Protein AF-M9ME91-F1 (afdb_monomer_lite)

pLDDT: mean 75.31, std 13.64, range [37.22, 89.19]

Structure (mmCIF, N/CA/C/O backbone):
data_AF-M9ME91-F1
#
_entry.id   AF-M9ME91-F1
#
loop_
_atom_site.group_PDB
_atom_site.id
_atom_site.type_symbol
_atom_site.label_atom_id
_atom_site.label_alt_id
_atom_site.label_comp_id
_atom_site.label_asym_id
_atom_site.label_entity_id
_atom_site.label_seq_id
_atom_site.pdbx_PDB_ins_code
_atom_site.Cartn_x
_atom_site.Cartn_y
_atom_site.Cartn_z
_atom_site.occupancy
_atom_site.B_iso_or_equiv
_atom_site.auth_seq_id
_atom_site.auth_comp_id
_atom_site.auth_asym_id
_atom_site.auth_atom_id
_atom_site.pdbx_PDB_model_num
ATOM 1 N N . MET A 1 1 ? 24.182 1.727 -9.876 1.00 37.22 1 MET A N 1
ATOM 2 C CA . MET A 1 1 ? 22.936 2.320 -9.350 1.00 37.22 1 MET A CA 1
ATOM 3 C C . MET A 1 1 ? 22.745 3.651 -10.054 1.00 37.22 1 MET A C 1
ATOM 5 O O . MET A 1 1 ? 23.581 4.526 -9.880 1.00 37.22 1 MET A O 1
ATOM 9 N N . GLY A 1 2 ? 21.772 3.742 -10.964 1.00 41.25 2 GLY A N 1
ATOM 10 C CA . GLY A 1 2 ? 21.484 4.981 -11.696 1.00 41.25 2 GLY A CA 1
ATOM 11 C C . GLY A 1 2 ? 20.834 6.006 -10.770 1.00 41.25 2 GLY A C 1
ATOM 12 O O . GLY A 1 2 ? 20.071 5.620 -9.888 1.00 41.25 2 GLY A O 1
ATOM 13 N N . ALA A 1 3 ? 21.177 7.282 -10.943 1.00 42.38 3 ALA A N 1
ATOM 14 C CA . ALA A 1 3 ? 20.602 8.375 -10.172 1.00 42.38 3 ALA A CA 1
ATOM 15 C C . ALA A 1 3 ? 19.075 8.374 -10.322 1.00 42.38 3 ALA A C 1
ATOM 17 O O . ALA A 1 3 ? 18.547 8.362 -11.435 1.00 42.38 3 ALA A O 1
ATOM 18 N N . VAL A 1 4 ? 18.385 8.349 -9.189 1.00 50.78 4 VAL A N 1
ATOM 19 C CA . VAL A 1 4 ? 16.936 8.512 -9.119 1.00 50.78 4 VAL A CA 1
ATOM 20 C C . VAL A 1 4 ? 16.654 9.969 -9.502 1.00 50.78 4 VAL A C 1
ATOM 22 O O . VAL A 1 4 ? 17.312 10.849 -8.944 1.00 50.78 4 VAL A O 1
ATOM 25 N N . PRO A 1 5 ? 15.780 10.251 -10.486 1.00 50.06 5 PRO A N 1
ATOM 26 C CA . PRO A 1 5 ? 15.467 11.624 -10.869 1.00 50.06 5 PRO A CA 1
ATOM 27 C C . PRO A 1 5 ? 14.999 12.423 -9.649 1.00 50.06 5 PRO A C 1
ATOM 29 O O . PRO A 1 5 ? 14.254 11.887 -8.825 1.00 50.06 5 PRO A O 1
ATOM 32 N N . ASP A 1 6 ? 15.423 13.684 -9.537 1.00 43.84 6 ASP A N 1
ATOM 33 C CA . ASP A 1 6 ? 15.015 14.568 -8.439 1.00 43.84 6 ASP A CA 1
ATOM 34 C C . ASP A 1 6 ? 13.486 14.529 -8.262 1.00 43.84 6 ASP A C 1
ATOM 36 O O . ASP A 1 6 ? 12.729 14.776 -9.203 1.00 43.84 6 ASP A O 1
ATOM 40 N N . GLY A 1 7 ? 13.042 14.169 -7.055 1.00 52.22 7 GLY A N 1
ATOM 41 C CA . GLY A 1 7 ? 11.626 14.061 -6.683 1.00 52.22 7 GLY A CA 1
ATOM 42 C C . GLY A 1 7 ? 11.024 12.652 -6.722 1.00 52.22 7 GLY A C 1
ATOM 43 O O . GLY A 1 7 ? 9.899 12.476 -6.259 1.00 52.22 7 GLY A O 1
ATOM 44 N N . TRP A 1 8 ? 11.743 11.643 -7.216 1.00 55.84 8 TRP A N 1
ATOM 45 C CA . TRP A 1 8 ? 11.262 10.261 -7.211 1.00 55.84 8 TRP A CA 1
ATOM 46 C C . TRP A 1 8 ? 11.737 9.547 -5.946 1.00 55.84 8 TRP A C 1
ATOM 48 O O . TRP A 1 8 ? 12.910 9.611 -5.581 1.00 55.84 8 TRP A O 1
ATOM 58 N N . SER A 1 9 ? 10.820 8.869 -5.260 1.00 67.38 9 SER A N 1
ATOM 59 C CA . SER A 1 9 ? 11.178 8.076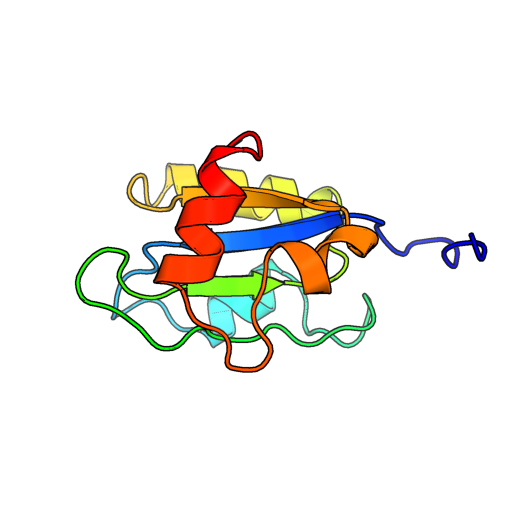 -4.089 1.00 67.38 9 SER A CA 1
ATOM 60 C C . SER A 1 9 ? 11.851 6.771 -4.495 1.00 67.38 9 SER A C 1
ATOM 62 O O . SER A 1 9 ? 11.537 6.189 -5.535 1.00 67.38 9 SER A O 1
ATOM 64 N N . THR A 1 10 ? 12.775 6.311 -3.656 1.00 77.25 10 THR A N 1
ATOM 65 C CA . THR A 1 10 ? 13.373 4.974 -3.745 1.00 77.25 10 THR A CA 1
ATOM 66 C C . THR A 1 10 ? 12.551 3.916 -3.035 1.00 77.25 10 THR A C 1
ATOM 68 O O . THR A 1 10 ? 13.008 2.779 -2.963 1.00 77.25 10 THR A O 1
ATOM 71 N N . ASP A 1 11 ? 11.408 4.294 -2.471 1.00 82.19 11 ASP A N 1
ATOM 72 C CA . ASP A 1 11 ? 10.560 3.423 -1.680 1.00 82.19 11 ASP A CA 1
ATOM 73 C C . ASP A 1 11 ? 9.207 3.211 -2.358 1.00 82.19 11 ASP A C 1
ATOM 75 O O . ASP A 1 11 ? 8.595 4.148 -2.872 1.00 82.19 11 ASP A O 1
ATOM 79 N N . ASP A 1 12 ? 8.712 1.985 -2.279 1.00 86.00 12 ASP A N 1
ATOM 80 C CA . ASP A 1 12 ? 7.358 1.594 -2.637 1.00 86.00 12 ASP A CA 1
ATOM 81 C C . ASP A 1 12 ? 6.552 1.293 -1.369 1.00 86.00 12 ASP A C 1
ATOM 83 O O . ASP A 1 12 ? 7.107 0.959 -0.314 1.00 86.00 12 ASP A O 1
ATOM 87 N N . LEU A 1 13 ? 5.229 1.378 -1.483 1.00 86.56 13 LEU A N 1
ATOM 88 C CA . LEU A 1 13 ? 4.288 1.074 -0.412 1.00 86.56 13 LEU A CA 1
ATOM 89 C C . LEU A 1 13 ? 3.365 -0.065 -0.825 1.00 86.56 13 LEU A C 1
ATOM 91 O O . LEU A 1 13 ? 2.821 -0.077 -1.926 1.00 86.56 13 LEU A O 1
ATOM 95 N N . ILE A 1 14 ? 3.130 -0.989 0.096 1.00 88.62 14 ILE A N 1
ATOM 96 C CA . ILE A 1 14 ? 2.124 -2.036 -0.041 1.00 88.62 14 ILE A CA 1
ATOM 97 C C . ILE A 1 14 ? 1.118 -1.859 1.093 1.00 88.62 14 ILE A C 1
ATOM 99 O O . ILE A 1 14 ? 1.483 -1.863 2.268 1.00 88.62 14 ILE A O 1
ATOM 103 N N . VAL A 1 15 ? -0.149 -1.683 0.724 1.00 88.50 15 VAL A N 1
ATOM 104 C CA . VAL A 1 15 ? -1.283 -1.546 1.646 1.00 88.50 15 VAL A CA 1
ATOM 105 C C . VAL A 1 15 ? -2.098 -2.829 1.586 1.00 88.50 15 VAL A C 1
ATO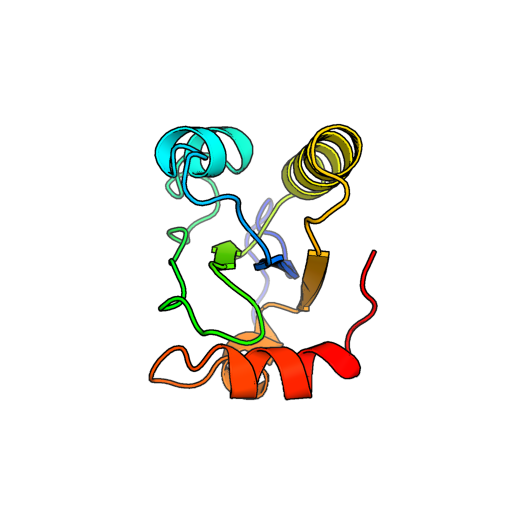M 107 O O . VAL A 1 15 ? -2.533 -3.220 0.506 1.00 88.50 15 VAL A O 1
ATOM 110 N N . VAL A 1 16 ? -2.309 -3.486 2.724 1.00 89.19 16 VAL A N 1
ATOM 111 C CA . VAL A 1 16 ? -2.942 -4.814 2.820 1.00 89.19 16 VAL A CA 1
ATOM 112 C C . VAL A 1 16 ? -4.123 -4.770 3.782 1.00 89.19 16 VAL A C 1
ATOM 114 O O . VAL A 1 16 ? -4.110 -4.008 4.748 1.00 89.19 16 VAL A O 1
ATOM 117 N N . GLY A 1 17 ? -5.137 -5.600 3.533 1.00 87.12 17 GLY A N 1
ATOM 118 C CA . GLY A 1 17 ? -6.353 -5.654 4.346 1.00 87.12 17 GLY A CA 1
ATOM 119 C C . GLY A 1 17 ? -7.353 -4.556 3.984 1.00 87.12 17 GLY A C 1
ATOM 120 O O . GLY A 1 17 ? -8.096 -4.090 4.848 1.00 87.12 17 GLY A O 1
ATOM 121 N N . ILE A 1 18 ? -7.349 -4.114 2.721 1.00 84.38 18 ILE A N 1
ATOM 122 C CA . ILE A 1 18 ? -8.244 -3.065 2.223 1.00 84.38 18 ILE A CA 1
ATOM 123 C C . ILE A 1 18 ? -9.699 -3.558 2.337 1.00 84.38 18 ILE A C 1
ATOM 125 O O . ILE A 1 18 ? -10.006 -4.621 1.790 1.00 84.38 18 ILE A O 1
ATOM 129 N N . PRO A 1 19 ? -10.599 -2.820 3.020 1.00 77.31 19 PRO A N 1
ATOM 130 C CA . PRO A 1 19 ? -12.001 -3.214 3.145 1.00 77.31 19 PRO A CA 1
ATOM 131 C C . PRO A 1 19 ? -12.690 -3.327 1.779 1.00 77.31 19 PRO A C 1
ATOM 133 O O . PRO A 1 19 ? -12.493 -2.470 0.921 1.00 77.31 19 PRO A O 1
ATOM 136 N N . ASP A 1 20 ? -13.568 -4.317 1.596 1.00 70.75 20 ASP A N 1
ATOM 137 C CA . ASP A 1 20 ? -14.241 -4.587 0.307 1.00 70.75 20 ASP A CA 1
ATOM 138 C C . ASP A 1 20 ? -15.068 -3.409 -0.242 1.00 70.75 20 ASP A C 1
ATOM 140 O O . ASP A 1 20 ? -15.338 -3.325 -1.437 1.00 70.75 20 ASP A O 1
ATOM 144 N N . HIS A 1 21 ? -15.491 -2.494 0.630 1.00 68.62 21 HIS A N 1
ATOM 145 C CA . HIS A 1 21 ? -16.262 -1.301 0.275 1.00 68.62 21 HIS A CA 1
ATOM 146 C C . HIS A 1 21 ? -15.391 -0.058 0.063 1.00 68.62 21 HIS A C 1
ATOM 148 O O . HIS A 1 21 ? -15.928 1.015 -0.209 1.00 68.62 21 HIS A O 1
ATOM 154 N N . PHE A 1 22 ? -14.069 -0.169 0.204 1.00 69.69 22 PHE A N 1
ATOM 155 C CA . PHE A 1 22 ? -13.172 0.961 0.028 1.00 69.69 22 PHE A CA 1
ATOM 156 C C . PHE A 1 22 ? -13.012 1.270 -1.469 1.00 69.69 22 PHE A C 1
ATOM 158 O O . PHE A 1 22 ? -12.513 0.424 -2.219 1.00 69.69 22 PHE A O 1
ATOM 165 N N . PRO A 1 23 ? -13.404 2.464 -1.948 1.00 67.88 23 PRO A N 1
ATOM 166 C CA . PRO A 1 23 ? -13.280 2.790 -3.359 1.00 67.88 23 PRO A CA 1
ATOM 167 C C . PRO A 1 23 ? -11.801 2.862 -3.749 1.00 67.88 23 PRO A C 1
ATOM 169 O O . PRO A 1 23 ? -11.051 3.709 -3.271 1.00 67.88 23 PRO A O 1
ATOM 172 N N . ILE A 1 24 ? -11.373 1.991 -4.665 1.00 65.06 24 ILE A N 1
ATOM 173 C CA . ILE A 1 24 ? -9.990 1.964 -5.176 1.00 65.06 24 ILE A CA 1
ATOM 174 C C . ILE A 1 24 ? -9.561 3.336 -5.734 1.00 65.06 24 ILE A C 1
ATOM 176 O O . ILE A 1 24 ? -8.399 3.716 -5.614 1.00 65.06 24 ILE A O 1
ATOM 180 N N . GLY A 1 25 ? -10.502 4.103 -6.297 1.00 62.53 25 GLY A N 1
ATOM 181 C CA . GLY A 1 25 ? -10.259 5.467 -6.776 1.00 62.53 25 GLY A CA 1
ATOM 182 C C . GLY A 1 25 ? -9.870 6.455 -5.670 1.00 62.53 25 GLY A C 1
ATOM 183 O O . GLY A 1 25 ? -9.041 7.327 -5.916 1.00 62.53 25 GLY A O 1
ATOM 184 N N . ASP A 1 26 ? -10.389 6.280 -4.453 1.00 69.88 26 ASP A N 1
ATOM 185 C CA . ASP A 1 26 ? -10.049 7.129 -3.306 1.00 69.88 26 ASP A CA 1
ATOM 186 C C . ASP A 1 26 ? -8.654 6.789 -2.770 1.00 69.88 26 ASP A C 1
ATOM 188 O O . ASP A 1 26 ? -7.890 7.690 -2.432 1.00 69.88 26 ASP A O 1
ATOM 192 N N . LEU A 1 27 ? -8.279 5.501 -2.784 1.00 70.00 27 LEU A N 1
ATOM 193 C CA . LEU A 1 27 ? -6.901 5.055 -2.544 1.00 70.00 27 LEU A CA 1
ATOM 194 C C . LEU A 1 27 ? -5.966 5.698 -3.576 1.00 70.00 27 LEU A C 1
ATOM 196 O O . LEU A 1 27 ? -5.038 6.409 -3.209 1.00 70.00 27 LEU A O 1
ATOM 200 N N . ALA A 1 28 ? -6.245 5.540 -4.869 1.00 65.56 28 ALA A N 1
ATOM 201 C CA . ALA A 1 28 ? -5.429 6.143 -5.921 1.00 65.56 28 ALA A CA 1
ATOM 202 C C . ALA A 1 28 ? -5.320 7.677 -5.787 1.00 65.56 28 ALA A C 1
ATOM 204 O O . ALA A 1 28 ? -4.248 8.231 -6.005 1.00 65.56 28 ALA A O 1
ATOM 205 N N . GLY A 1 29 ? -6.387 8.369 -5.373 1.00 66.75 29 GLY A N 1
ATOM 206 C CA . GLY A 1 29 ? -6.354 9.805 -5.082 1.00 66.75 29 GLY A CA 1
ATOM 207 C C . GLY A 1 29 ? -5.466 10.166 -3.885 1.00 66.75 29 GLY A C 1
ATOM 208 O O . GLY A 1 29 ? -4.715 11.138 -3.946 1.00 66.75 29 GLY A O 1
ATOM 209 N N . LEU A 1 30 ? -5.495 9.358 -2.823 1.00 68.75 30 LEU A N 1
ATOM 210 C CA . LEU A 1 30 ? -4.685 9.529 -1.610 1.00 68.75 30 LEU A CA 1
ATOM 211 C C . LEU A 1 30 ? -3.177 9.363 -1.871 1.00 68.75 30 LEU A C 1
ATOM 213 O O . LEU A 1 30 ? -2.337 9.990 -1.212 1.00 68.75 30 LEU A O 1
ATOM 217 N N . PHE A 1 31 ? -2.847 8.521 -2.851 1.00 68.19 31 PHE A N 1
ATOM 218 C CA . PHE A 1 31 ? -1.484 8.198 -3.263 1.00 68.19 31 PHE A CA 1
ATOM 219 C C . PHE A 1 31 ? -1.004 8.997 -4.488 1.00 68.19 31 PHE A C 1
ATOM 221 O O . PHE A 1 31 ? 0.162 8.904 -4.865 1.00 68.19 31 PHE A O 1
ATOM 228 N N . GLY A 1 32 ? -1.863 9.870 -5.025 1.00 59.62 32 GLY A N 1
ATOM 229 C CA . GLY A 1 32 ? -1.641 10.601 -6.267 1.00 59.62 32 GLY A CA 1
ATOM 230 C C . GLY A 1 32 ? -1.986 9.735 -7.479 1.00 59.62 32 GLY A C 1
ATOM 231 O O . GLY A 1 32 ? -1.626 8.559 -7.551 1.00 59.62 32 GLY A O 1
ATOM 232 N N . SER A 1 33 ? -2.675 10.311 -8.471 1.00 50.28 33 SER A N 1
ATOM 233 C CA . SER A 1 33 ? -2.782 9.666 -9.781 1.00 50.28 33 SER A CA 1
ATOM 234 C C . SER A 1 33 ? -1.357 9.397 -10.258 1.00 50.28 33 SER A C 1
ATOM 236 O O . SER A 1 33 ? -0.578 10.345 -10.331 1.00 50.28 33 SER A O 1
ATOM 238 N N . GLY A 1 34 ? -1.007 8.140 -10.547 1.00 47.50 34 GLY A N 1
ATOM 239 C CA . GLY A 1 34 ? 0.354 7.652 -10.842 1.00 47.50 34 GLY A CA 1
ATOM 240 C C . GLY A 1 34 ? 1.128 8.331 -11.991 1.00 47.50 34 GLY A C 1
ATOM 241 O O . GLY A 1 34 ? 2.126 7.797 -12.465 1.00 47.50 34 GLY A O 1
ATOM 242 N N . SER A 1 35 ? 0.687 9.498 -12.459 1.00 41.59 35 SER A N 1
ATOM 243 C CA . SER A 1 35 ? 1.314 10.361 -13.449 1.00 41.59 35 SER A CA 1
ATOM 244 C C . SER A 1 35 ? 2.474 11.210 -12.919 1.00 41.59 35 SER A C 1
ATOM 246 O O . SER A 1 35 ? 3.375 11.490 -13.701 1.00 41.59 35 SER A O 1
ATOM 248 N N . GLU A 1 36 ? 2.498 11.616 -11.642 1.00 46.56 36 GLU A N 1
ATOM 249 C CA . GLU A 1 36 ? 3.572 12.502 -11.134 1.00 46.56 36 GLU A CA 1
ATOM 250 C C . GLU A 1 36 ? 4.758 11.742 -10.505 1.00 46.56 36 GLU A C 1
ATOM 252 O O . GLU A 1 36 ? 5.885 12.228 -10.553 1.00 46.56 36 GLU A O 1
ATOM 257 N N . SER A 1 37 ? 4.545 10.515 -10.009 1.00 46.91 37 SER A N 1
ATOM 258 C CA . SER A 1 37 ? 5.592 9.669 -9.389 1.00 46.91 37 SER A CA 1
ATOM 259 C C . SER A 1 37 ? 6.042 8.487 -10.264 1.00 46.91 37 SER A C 1
ATOM 261 O O . SER A 1 37 ? 6.888 7.687 -9.865 1.00 46.91 37 SER A O 1
ATOM 263 N N . GLY A 1 38 ? 5.507 8.392 -11.488 1.00 48.28 38 GLY A N 1
ATOM 264 C CA . GLY A 1 38 ? 6.023 7.523 -12.546 1.00 48.28 38 GLY A CA 1
ATOM 265 C C . GLY A 1 38 ? 5.751 6.026 -12.410 1.00 48.28 38 GLY A C 1
ATOM 266 O O . GLY A 1 38 ? 6.410 5.227 -13.077 1.00 48.28 38 GLY A O 1
ATOM 267 N N . GLY A 1 39 ? 4.766 5.635 -11.605 1.00 57.69 39 GLY A N 1
ATOM 268 C CA . GLY A 1 39 ? 4.258 4.272 -11.592 1.00 57.69 39 GLY A CA 1
ATOM 269 C C . GLY A 1 39 ? 2.778 4.231 -11.224 1.00 57.69 39 GLY A C 1
ATOM 270 O O . GLY A 1 39 ? 2.276 5.069 -10.479 1.00 57.69 39 GLY A O 1
ATOM 271 N N . TRP A 1 40 ? 2.065 3.272 -11.809 1.00 67.25 40 TRP A N 1
ATOM 272 C CA . TRP A 1 40 ? 0.635 3.087 -11.585 1.00 67.25 40 TRP A CA 1
ATOM 273 C C . TRP A 1 40 ? 0.434 2.193 -10.364 1.00 67.25 40 TRP A C 1
ATOM 275 O O . TRP A 1 40 ? 1.148 1.205 -10.204 1.00 67.25 40 TRP A O 1
ATOM 285 N N . ALA A 1 41 ? -0.538 2.532 -9.515 1.00 77.25 41 ALA A N 1
ATOM 286 C CA . ALA A 1 41 ? -0.939 1.652 -8.428 1.00 77.25 41 ALA A CA 1
ATOM 287 C C . ALA A 1 41 ? -1.490 0.337 -8.999 1.00 77.25 41 ALA A C 1
ATOM 289 O O . ALA A 1 41 ? -2.286 0.357 -9.945 1.00 77.25 41 ALA A O 1
ATOM 290 N N . TRP A 1 42 ? -1.090 -0.794 -8.422 1.00 80.88 42 TRP A N 1
ATOM 291 C CA . TRP A 1 42 ? -1.496 -2.116 -8.892 1.00 80.88 42 TRP A CA 1
ATOM 292 C C . TRP A 1 42 ? -2.218 -2.896 -7.795 1.00 80.88 42 TRP A C 1
ATOM 294 O O . TRP A 1 42 ? -1.682 -3.038 -6.694 1.00 80.88 42 TRP A O 1
ATOM 304 N N . PRO A 1 43 ? -3.439 -3.396 -8.057 1.00 83.69 43 PRO A N 1
ATOM 305 C CA . PRO A 1 43 ? -4.132 -4.247 -7.105 1.00 83.69 43 PRO A CA 1
ATOM 306 C C . PRO A 1 43 ? -3.506 -5.645 -7.091 1.00 83.69 43 PRO A C 1
ATOM 308 O O . PRO A 1 43 ? -3.226 -6.219 -8.145 1.00 83.69 43 PRO A O 1
ATOM 311 N N . PHE A 1 44 ? -3.364 -6.221 -5.901 1.00 84.62 44 PHE A N 1
ATOM 312 C CA . PHE A 1 44 ? -3.139 -7.655 -5.763 1.00 84.62 44 PHE A CA 1
ATOM 313 C C . PHE A 1 44 ? -4.480 -8.390 -5.862 1.00 84.62 44 PHE A C 1
ATOM 315 O O . PHE A 1 44 ? -5.481 -7.901 -5.324 1.00 84.62 44 PHE A O 1
ATOM 322 N N . PRO A 1 45 ? -4.527 -9.577 -6.491 1.00 81.62 45 PRO A N 1
ATOM 323 C CA . PRO A 1 45 ? -5.674 -10.462 -6.366 1.00 81.62 45 PRO A CA 1
ATOM 324 C C . PRO A 1 45 ? -5.960 -10.745 -4.881 1.00 81.62 45 PRO A C 1
ATOM 326 O O . PRO A 1 45 ? -5.028 -11.077 -4.140 1.00 81.62 45 PRO A O 1
ATOM 329 N N . PRO A 1 46 ? -7.217 -10.622 -4.425 1.00 79.00 46 PRO A N 1
ATOM 330 C CA . PRO A 1 46 ? -7.547 -10.877 -3.034 1.00 79.00 46 PRO A CA 1
ATOM 331 C C . PRO A 1 46 ? -7.344 -12.354 -2.690 1.00 79.00 46 PRO A C 1
ATOM 333 O O . PRO A 1 46 ? -7.624 -13.236 -3.506 1.00 79.00 46 PRO A O 1
ATOM 336 N N . ASN A 1 47 ? -6.909 -12.636 -1.463 1.00 82.88 47 ASN A N 1
ATOM 337 C CA . ASN A 1 47 ? -6.851 -14.000 -0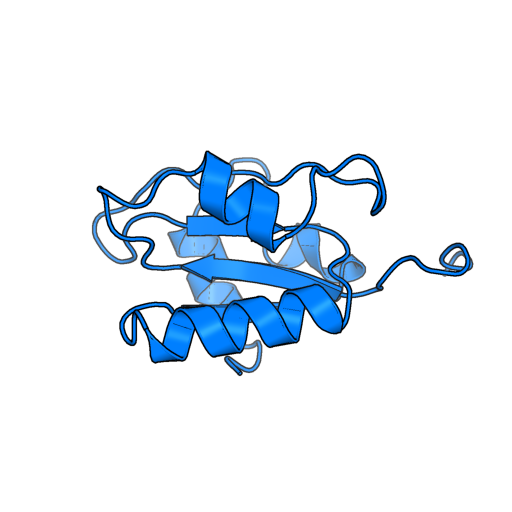.941 1.00 82.88 47 ASN A CA 1
ATOM 338 C C . ASN A 1 47 ? -7.496 -14.110 0.448 1.00 82.88 47 ASN A C 1
ATOM 340 O O . ASN A 1 47 ? -7.701 -13.116 1.140 1.00 82.88 47 ASN A O 1
ATOM 344 N N . ALA A 1 48 ? -7.843 -15.336 0.848 1.00 80.69 48 ALA A N 1
ATOM 345 C CA . ALA A 1 48 ? -8.598 -15.587 2.078 1.00 80.69 48 ALA A CA 1
ATOM 346 C C . ALA A 1 48 ? -7.828 -15.243 3.368 1.00 80.69 48 ALA A C 1
ATOM 348 O O . ALA A 1 48 ? -8.448 -15.034 4.406 1.00 80.69 48 ALA A O 1
ATOM 349 N N . GLU A 1 49 ? -6.496 -15.201 3.313 1.00 83.62 49 GLU A N 1
ATOM 350 C CA . GLU A 1 49 ? -5.637 -14.975 4.481 1.00 83.62 49 GLU A CA 1
ATOM 351 C C . GLU A 1 49 ? -5.381 -13.486 4.750 1.00 83.62 49 GLU A C 1
ATOM 353 O O . GLU A 1 49 ? -5.287 -13.073 5.903 1.00 83.62 49 GLU A O 1
ATOM 358 N N . HIS A 1 50 ? -5.268 -12.679 3.695 1.00 83.19 50 HIS A N 1
ATOM 359 C CA . HIS A 1 50 ? -4.790 -11.296 3.765 1.00 83.19 50 HIS A CA 1
ATOM 360 C C . HIS A 1 50 ? -5.799 -10.276 3.216 1.00 83.19 50 HIS A C 1
ATOM 362 O O . HIS A 1 50 ? -5.610 -9.071 3.386 1.00 83.19 50 HIS A O 1
ATOM 368 N N . GLY A 1 51 ? -6.876 -10.742 2.577 1.00 85.19 51 GLY A N 1
ATOM 369 C CA . GLY A 1 51 ? -7.871 -9.894 1.931 1.00 85.19 51 GLY A CA 1
ATOM 370 C C . GLY A 1 51 ? -7.329 -9.230 0.666 1.00 85.19 51 GLY A C 1
ATOM 371 O O . GLY A 1 51 ? -6.542 -9.824 -0.073 1.00 85.19 51 GLY A O 1
ATOM 372 N N . SER A 1 52 ? -7.777 -8.001 0.415 1.00 85.75 52 SER A N 1
ATOM 373 C CA . SER A 1 52 ? -7.348 -7.177 -0.718 1.00 85.75 52 SER A CA 1
ATOM 374 C C . SER A 1 52 ? -6.101 -6.361 -0.378 1.00 85.75 52 SER A C 1
ATOM 376 O O . SER A 1 52 ? -5.946 -5.883 0.750 1.00 85.75 52 SER A O 1
ATOM 378 N N . ALA A 1 53 ? -5.233 -6.147 -1.366 1.00 87.12 53 ALA A N 1
ATOM 379 C CA . ALA A 1 53 ? -4.049 -5.310 -1.217 1.00 87.12 53 ALA A CA 1
ATOM 380 C C . ALA A 1 53 ? -3.783 -4.457 -2.462 1.00 87.12 53 ALA A C 1
ATOM 382 O O . ALA A 1 53 ? -4.252 -4.762 -3.561 1.00 87.12 53 ALA A O 1
ATOM 383 N N . MET A 1 54 ? -3.007 -3.391 -2.288 1.00 86.69 54 MET A N 1
ATOM 384 C CA . MET A 1 54 ? -2.591 -2.495 -3.360 1.00 86.69 54 MET A CA 1
ATOM 385 C C . MET A 1 54 ? -1.118 -2.128 -3.210 1.00 86.69 54 MET A C 1
ATOM 387 O O . MET A 1 54 ? -0.650 -1.805 -2.119 1.00 86.69 54 MET A O 1
ATOM 391 N N . TYR A 1 55 ? -0.400 -2.190 -4.324 1.00 85.81 55 TYR A N 1
ATOM 392 C CA . TYR A 1 55 ? 0.981 -1.758 -4.461 1.00 85.81 55 TYR A CA 1
ATOM 393 C C . TYR A 1 55 ? 1.033 -0.352 -5.054 1.00 85.81 55 TYR A C 1
ATOM 395 O O . TYR A 1 55 ? 0.374 -0.071 -6.055 1.00 85.81 55 TYR A O 1
ATOM 403 N N . PHE A 1 56 ? 1.858 0.502 -4.462 1.00 84.06 56 PHE A N 1
ATOM 404 C CA . PHE A 1 56 ? 2.128 1.859 -4.906 1.00 84.06 56 PHE A CA 1
ATOM 405 C C . PHE A 1 56 ? 3.635 2.020 -5.132 1.00 84.06 56 PHE A C 1
ATOM 407 O O . PHE A 1 56 ? 4.396 2.039 -4.161 1.00 84.06 56 PHE A O 1
ATOM 414 N N . PRO A 1 57 ? 4.088 2.138 -6.388 1.00 83.00 57 PRO A N 1
ATOM 415 C CA . PRO A 1 57 ? 5.497 2.366 -6.687 1.00 83.00 57 PRO A CA 1
ATOM 416 C C . PRO A 1 57 ? 5.922 3.803 -6.354 1.00 83.00 57 PRO A C 1
ATOM 418 O O . PRO A 1 57 ? 5.182 4.751 -6.622 1.00 83.00 57 PRO A O 1
ATOM 421 N N . ARG A 1 58 ? 7.156 3.966 -5.865 1.00 79.62 58 ARG A N 1
ATOM 422 C CA . ARG A 1 58 ? 7.876 5.247 -5.738 1.00 79.62 58 ARG A CA 1
ATOM 423 C C . ARG A 1 58 ? 7.102 6.317 -4.959 1.00 79.62 58 ARG A C 1
ATOM 425 O O . ARG A 1 58 ? 6.984 7.465 -5.392 1.00 79.62 58 ARG A O 1
ATOM 432 N N . VAL A 1 59 ? 6.602 5.946 -3.782 1.00 78.44 59 VAL A N 1
ATOM 433 C CA . VAL A 1 59 ? 5.775 6.800 -2.918 1.00 78.44 59 VAL A CA 1
ATOM 434 C C . VAL A 1 59 ? 6.563 7.918 -2.241 1.00 78.44 59 VAL A C 1
ATOM 436 O O . VAL A 1 59 ? 7.626 7.702 -1.665 1.00 78.44 59 VAL A O 1
ATOM 439 N N . SER A 1 60 ? 6.015 9.130 -2.234 1.00 76.88 60 SER A N 1
ATOM 440 C CA . SER A 1 60 ? 6.596 10.257 -1.497 1.00 76.88 60 SER A CA 1
ATOM 441 C C . SER A 1 60 ? 6.379 10.148 0.021 1.00 76.88 60 SER A C 1
ATOM 443 O O . SER A 1 60 ? 5.508 9.421 0.502 1.00 76.88 60 SER A O 1
ATOM 445 N N . THR A 1 61 ? 7.094 10.962 0.804 1.00 77.12 61 THR A N 1
ATOM 446 C CA . THR A 1 61 ? 6.840 11.109 2.251 1.00 77.12 61 THR A CA 1
ATOM 447 C C . THR A 1 61 ? 5.389 11.503 2.552 1.00 77.12 61 THR A C 1
ATOM 449 O O . THR A 1 61 ? 4.808 11.024 3.523 1.00 77.12 61 THR A O 1
ATOM 452 N N . THR A 1 62 ? 4.773 12.337 1.707 1.00 78.25 62 THR A N 1
ATOM 453 C CA . THR A 1 62 ? 3.360 12.727 1.839 1.00 78.25 62 THR A CA 1
ATOM 454 C C . THR A 1 62 ? 2.438 11.521 1.699 1.00 78.25 62 THR A C 1
ATOM 456 O O . THR A 1 62 ? 1.515 11.356 2.490 1.00 78.25 62 THR A O 1
ATOM 459 N N . ASN A 1 63 ? 2.720 10.640 0.739 1.00 78.94 63 ASN A N 1
ATOM 460 C CA . ASN A 1 63 ? 1.959 9.411 0.546 1.00 78.94 63 ASN A CA 1
ATOM 461 C C . ASN A 1 63 ? 2.055 8.486 1.767 1.00 78.94 63 ASN A C 1
ATOM 463 O O . ASN A 1 63 ? 1.039 7.960 2.213 1.00 78.94 63 ASN A O 1
ATOM 467 N N . CYS A 1 64 ? 3.246 8.345 2.354 1.00 78.44 64 CYS A N 1
ATOM 468 C CA . CYS A 1 64 ? 3.433 7.583 3.590 1.00 78.44 64 CYS A CA 1
ATOM 469 C C . CYS A 1 64 ? 2.627 8.174 4.758 1.00 78.44 64 CYS A C 1
ATOM 471 O O . CYS A 1 64 ? 1.938 7.438 5.459 1.00 78.44 64 CYS A O 1
ATOM 473 N N . ASN A 1 65 ? 2.650 9.499 4.939 1.00 82.38 65 ASN A N 1
ATOM 474 C CA . ASN A 1 65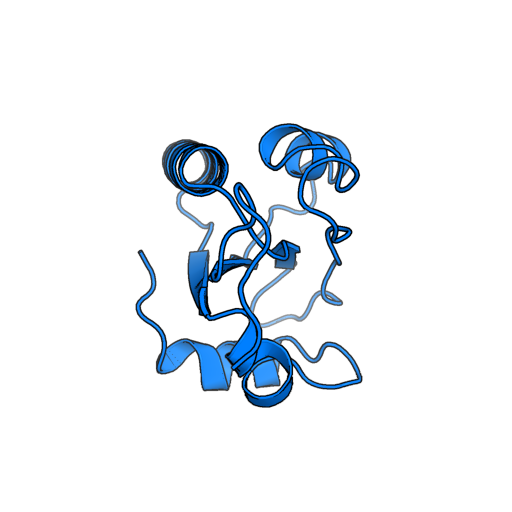 ? 1.861 10.163 5.982 1.00 82.38 65 ASN A CA 1
ATOM 475 C C . ASN A 1 65 ? 0.352 9.968 5.773 1.00 82.38 65 ASN A C 1
ATOM 477 O O . ASN A 1 65 ? -0.374 9.716 6.734 1.00 82.38 65 ASN A O 1
ATOM 481 N N . ASN A 1 66 ? -0.116 10.033 4.525 1.00 82.94 66 ASN A N 1
ATOM 482 C CA . ASN A 1 66 ? -1.512 9.769 4.197 1.00 82.94 66 ASN A CA 1
ATOM 483 C C . ASN A 1 66 ? -1.903 8.315 4.502 1.00 82.94 66 ASN A C 1
ATOM 485 O O . ASN A 1 66 ? -2.988 8.077 5.025 1.00 82.94 66 ASN A O 1
ATOM 489 N N . ALA A 1 67 ? -1.025 7.347 4.217 1.00 82.00 67 ALA A N 1
ATOM 490 C CA . ALA A 1 67 ? -1.251 5.941 4.550 1.00 82.00 67 ALA A CA 1
ATOM 491 C C . ALA A 1 67 ? -1.384 5.727 6.063 1.00 82.00 67 ALA A C 1
ATOM 493 O O . ALA A 1 67 ? -2.299 5.037 6.506 1.00 82.00 67 ALA A O 1
ATOM 494 N N . ILE A 1 68 ? -0.511 6.362 6.852 1.00 84.94 68 ILE A N 1
ATOM 495 C CA . ILE A 1 68 ? -0.569 6.318 8.319 1.00 84.94 68 ILE A CA 1
ATOM 496 C C . ILE A 1 68 ? -1.902 6.894 8.812 1.00 84.94 68 ILE A C 1
ATOM 498 O O . ILE A 1 68 ? -2.604 6.232 9.5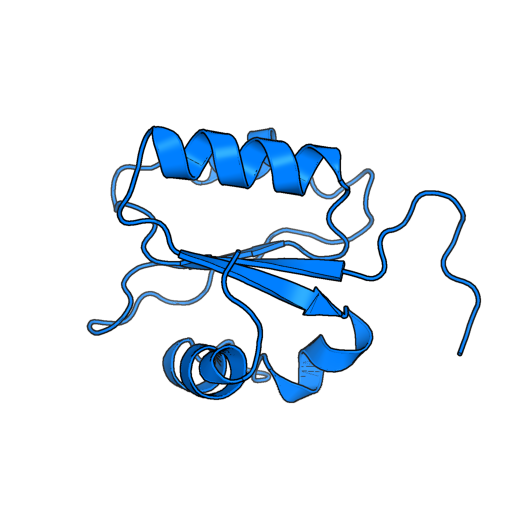72 1.00 84.94 68 ILE A O 1
ATOM 502 N N . ALA A 1 69 ? -2.302 8.068 8.314 1.00 86.06 69 ALA A N 1
ATOM 503 C CA . ALA A 1 69 ? -3.589 8.669 8.661 1.00 86.06 69 ALA A CA 1
ATOM 504 C C . ALA A 1 69 ? -4.780 7.783 8.246 1.00 86.06 69 ALA A C 1
ATOM 506 O O . ALA A 1 69 ? -5.791 7.724 8.943 1.00 86.06 69 ALA A O 1
ATOM 507 N N . LEU A 1 70 ? -4.665 7.060 7.128 1.00 82.88 70 LEU A N 1
ATOM 508 C CA . LEU A 1 70 ? -5.681 6.106 6.695 1.00 82.88 70 LEU A CA 1
ATOM 509 C C . LEU A 1 70 ? -5.774 4.904 7.644 1.00 82.88 70 LEU A C 1
ATOM 511 O O . LEU A 1 70 ? -6.882 4.474 7.965 1.00 82.88 70 LEU A O 1
ATOM 515 N N . ARG A 1 71 ? -4.640 4.387 8.129 1.00 86.12 71 ARG A N 1
ATOM 516 C CA . ARG A 1 71 ? -4.607 3.325 9.145 1.00 86.12 71 ARG A CA 1
ATOM 517 C C . ARG A 1 71 ? -5.237 3.773 10.464 1.00 86.12 71 ARG A C 1
ATOM 519 O O . ARG A 1 71 ? -5.906 2.968 11.101 1.00 86.12 71 ARG A O 1
ATOM 526 N N . ASP A 1 72 ? -5.100 5.040 10.849 1.00 86.44 72 ASP A N 1
ATOM 527 C CA . ASP A 1 72 ? -5.763 5.560 12.055 1.00 86.44 72 ASP A CA 1
ATOM 528 C C . ASP A 1 72 ? -7.299 5.491 11.950 1.00 86.44 72 ASP A C 1
ATOM 530 O O . ASP A 1 72 ? -7.987 5.279 12.950 1.00 86.44 72 ASP A O 1
ATOM 534 N N . VAL A 1 73 ? -7.847 5.624 10.736 1.00 85.12 73 VAL A N 1
ATOM 535 C CA . VAL A 1 73 ? -9.288 5.470 10.460 1.00 85.12 73 VAL A CA 1
ATOM 536 C C . VAL A 1 73 ? -9.678 3.999 10.284 1.00 85.12 73 VAL A C 1
ATOM 538 O O . VAL A 1 73 ? -10.754 3.590 10.723 1.00 85.12 73 VAL A O 1
ATOM 541 N N . TYR A 1 74 ? -8.805 3.196 9.671 1.00 85.06 74 TYR A N 1
ATOM 542 C CA . TYR A 1 74 ? -9.003 1.769 9.409 1.00 85.06 74 TYR A CA 1
ATOM 543 C C . TYR A 1 74 ? -7.859 0.942 10.023 1.00 85.06 74 TYR A C 1
ATOM 545 O O . TYR A 1 74 ? -6.934 0.548 9.309 1.00 85.06 74 TYR A O 1
ATOM 553 N N . PRO A 1 75 ? -7.923 0.615 11.331 1.00 83.50 75 PRO A N 1
ATOM 554 C CA . PRO A 1 75 ? -6.820 -0.031 12.055 1.00 83.50 75 PRO A CA 1
ATOM 555 C C . PRO A 1 75 ? -6.475 -1.445 11.577 1.00 83.50 75 PRO A C 1
ATOM 557 O O . PRO A 1 75 ? -5.468 -2.011 11.987 1.00 83.50 75 PRO A O 1
ATOM 560 N N . THR A 1 76 ? -7.326 -2.041 10.741 1.00 84.44 76 THR A N 1
ATOM 561 C CA . THR A 1 76 ? -7.092 -3.346 10.114 1.00 84.44 76 THR A CA 1
ATOM 562 C C . THR A 1 76 ? -6.137 -3.270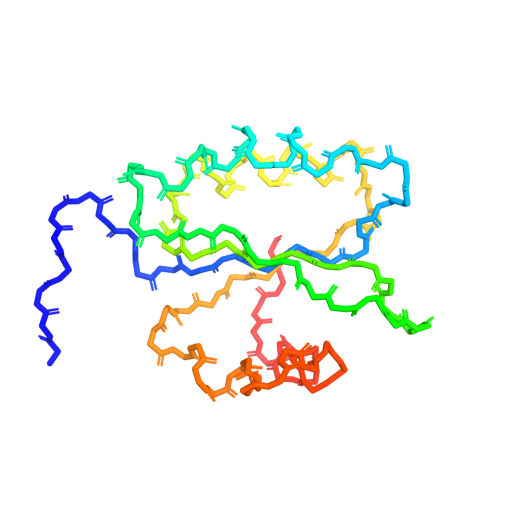 8.923 1.00 84.44 76 THR A C 1
ATOM 564 O O . THR A 1 76 ? -5.699 -4.314 8.443 1.00 84.44 76 THR A O 1
ATOM 567 N N . LEU A 1 77 ? -5.828 -2.063 8.433 1.00 86.88 77 LEU A N 1
ATOM 568 C CA . LEU A 1 77 ? -4.859 -1.859 7.364 1.00 86.88 77 LEU A CA 1
ATOM 569 C C . LEU A 1 77 ? -3.442 -2.128 7.856 1.00 86.88 77 LEU A C 1
ATOM 571 O O . LEU A 1 77 ? -3.000 -1.579 8.865 1.00 86.88 77 LEU A O 1
ATOM 575 N N . ARG A 1 78 ? -2.707 -2.908 7.070 1.00 88.75 78 ARG A N 1
ATOM 576 C CA . ARG A 1 78 ? -1.277 -3.145 7.266 1.00 88.75 78 ARG A CA 1
ATOM 577 C C . ARG A 1 78 ? -0.498 -2.414 6.187 1.00 88.75 78 ARG A C 1
ATOM 579 O O . ARG A 1 78 ? -0.871 -2.468 5.012 1.00 88.75 78 ARG A O 1
ATOM 586 N N . LEU A 1 79 ? 0.559 -1.720 6.592 1.00 88.31 79 LEU A N 1
ATOM 587 C CA . LEU A 1 79 ? 1.353 -0.852 5.728 1.00 88.31 79 LEU A CA 1
ATOM 588 C C . LEU A 1 79 ? 2.797 -1.338 5.705 1.00 88.31 79 LEU A C 1
ATOM 590 O O . LEU A 1 79 ? 3.446 -1.424 6.745 1.00 88.31 79 LEU A O 1
ATOM 594 N N . PHE A 1 80 ? 3.315 -1.618 4.514 1.00 89.19 80 PHE A N 1
ATOM 595 C CA . PHE A 1 80 ? 4.693 -2.066 4.339 1.00 89.19 80 PHE A CA 1
ATOM 596 C C . PHE A 1 80 ? 5.431 -1.163 3.377 1.00 89.19 80 PHE A C 1
ATOM 598 O O . PHE A 1 80 ? 4.958 -0.918 2.268 1.00 89.19 80 PHE A O 1
ATOM 605 N N . ARG A 1 81 ? 6.620 -0.716 3.779 1.00 86.62 81 ARG A N 1
ATOM 606 C CA . ARG A 1 81 ? 7.517 0.045 2.914 1.00 86.62 81 ARG A CA 1
ATOM 607 C C . ARG A 1 81 ? 8.707 -0.811 2.526 1.00 86.62 81 ARG A C 1
ATOM 609 O O . ARG A 1 81 ? 9.354 -1.412 3.382 1.00 86.62 81 ARG A O 1
ATOM 616 N N . ILE A 1 82 ? 9.013 -0.831 1.238 1.00 86.50 82 ILE A N 1
ATOM 617 C CA . ILE A 1 82 ? 10.173 -1.533 0.690 1.00 86.50 82 ILE A CA 1
ATOM 618 C C . ILE A 1 82 ? 10.940 -0.603 -0.237 1.00 86.50 82 ILE A C 1
ATOM 620 O O . ILE A 1 82 ? 10.348 0.270 -0.854 1.00 86.50 82 ILE A O 1
ATOM 624 N N . ALA A 1 83 ? 12.247 -0.809 -0.381 1.00 85.31 83 ALA A N 1
ATOM 625 C CA . ALA A 1 83 ? 12.992 -0.121 -1.428 1.00 85.31 83 ALA A CA 1
ATOM 626 C C . ALA A 1 83 ? 12.537 -0.628 -2.809 1.00 85.31 83 ALA A C 1
ATOM 628 O O . ALA A 1 83 ? 12.451 -1.840 -3.002 1.00 85.31 83 ALA A O 1
ATOM 629 N N . THR A 1 84 ? 12.354 0.260 -3.789 1.00 83.06 84 THR A N 1
ATOM 630 C CA . THR A 1 84 ? 11.918 -0.069 -5.157 1.00 83.06 84 THR A CA 1
ATOM 631 C C . THR A 1 84 ? 12.812 -1.094 -5.844 1.00 83.06 84 THR A C 1
ATOM 633 O O . THR A 1 84 ? 12.352 -1.924 -6.621 1.00 83.06 84 THR A O 1
ATOM 636 N N . ALA A 1 85 ? 14.106 -1.104 -5.517 1.00 83.88 85 ALA A N 1
ATOM 637 C CA . ALA A 1 85 ? 15.045 -2.102 -6.028 1.00 83.88 85 ALA A CA 1
ATOM 638 C C . ALA A 1 85 ? 14.734 -3.542 -5.570 1.00 83.88 85 ALA A C 1
ATOM 640 O O . ALA A 1 85 ? 15.249 -4.483 -6.163 1.00 83.88 85 ALA A O 1
ATOM 641 N N . ARG A 1 86 ? 13.919 -3.718 -4.523 1.00 84.00 86 ARG A N 1
ATOM 642 C CA . ARG A 1 86 ? 13.504 -5.023 -3.993 1.00 84.00 86 ARG A CA 1
ATOM 643 C C . ARG A 1 86 ? 12.179 -5.508 -4.576 1.00 84.00 86 ARG A C 1
ATOM 645 O O . ARG A 1 86 ? 11.716 -6.558 -4.142 1.00 84.00 86 ARG A O 1
ATOM 652 N N . TYR A 1 87 ? 11.574 -4.780 -5.519 1.00 83.75 87 TYR A N 1
ATOM 653 C CA . TYR A 1 87 ? 10.295 -5.162 -6.120 1.00 83.75 87 TYR A CA 1
ATOM 654 C C . TYR A 1 87 ? 10.309 -6.621 -6.592 1.00 83.75 87 TYR A C 1
ATOM 656 O O . TYR A 1 87 ? 9.530 -7.410 -6.075 1.00 83.75 87 TYR A O 1
ATOM 664 N N . ASP A 1 88 ? 11.270 -7.016 -7.432 1.00 84.94 88 ASP A N 1
ATOM 665 C CA . ASP A 1 88 ? 11.364 -8.389 -7.963 1.00 84.94 88 ASP A CA 1
ATOM 666 C C . ASP A 1 88 ? 11.694 -9.447 -6.884 1.00 84.94 88 ASP A C 1
ATOM 668 O O . ASP A 1 88 ? 11.484 -10.643 -7.074 1.00 84.94 88 ASP A O 1
ATOM 672 N N . GLU A 1 89 ? 12.237 -9.036 -5.730 1.00 84.50 89 GLU A N 1
ATOM 673 C CA . GLU A 1 89 ? 12.556 -9.940 -4.613 1.00 84.50 89 GLU A CA 1
ATOM 674 C C . GLU A 1 89 ? 11.378 -10.172 -3.659 1.00 84.50 89 GLU A C 1
ATOM 676 O O . GLU A 1 89 ? 11.422 -11.087 -2.819 1.00 84.50 89 GLU A O 1
ATOM 681 N N . VAL A 1 90 ? 10.400 -9.267 -3.700 1.00 85.50 90 VAL A N 1
ATOM 682 C CA . VAL A 1 90 ? 9.282 -9.179 -2.757 1.00 85.50 90 VAL A CA 1
ATOM 683 C C . VAL A 1 90 ? 7.971 -9.497 -3.460 1.00 85.50 90 VAL A C 1
ATOM 685 O O . VAL A 1 90 ? 7.164 -10.234 -2.910 1.00 85.50 90 VAL A O 1
ATOM 688 N N . VAL A 1 91 ? 7.774 -8.992 -4.671 1.00 83.81 91 VAL A N 1
ATOM 689 C CA . VAL A 1 91 ? 6.579 -9.169 -5.491 1.00 83.81 91 VAL A CA 1
ATOM 690 C C . VAL A 1 91 ? 6.886 -10.190 -6.583 1.00 83.81 91 VAL A C 1
ATOM 692 O O . VAL A 1 91 ? 7.894 -10.094 -7.273 1.00 83.81 91 VAL A O 1
ATOM 695 N N . ALA A 1 92 ? 6.023 -11.193 -6.732 1.00 80.81 92 ALA A N 1
ATOM 696 C CA . ALA A 1 92 ? 6.155 -12.188 -7.792 1.00 80.81 92 ALA A CA 1
ATOM 697 C C . ALA A 1 92 ? 5.617 -11.657 -9.133 1.00 80.81 92 ALA A C 1
ATOM 699 O O . ALA A 1 92 ? 4.680 -10.857 -9.146 1.00 80.81 92 ALA A O 1
ATOM 700 N N . ASP A 1 93 ? 6.116 -12.193 -10.253 1.00 71.31 93 ASP A N 1
ATOM 701 C CA . ASP A 1 93 ? 5.664 -11.862 -11.621 1.00 71.31 93 ASP A CA 1
ATOM 702 C C . ASP A 1 93 ? 4.139 -11.991 -11.823 1.00 71.31 93 ASP A C 1
ATOM 704 O O . ASP A 1 93 ? 3.560 -11.376 -12.718 1.00 71.31 93 ASP A O 1
ATOM 708 N N . ASN A 1 94 ? 3.468 -12.799 -10.996 1.00 70.94 94 ASN A N 1
ATOM 709 C CA . ASN A 1 94 ? 2.022 -13.022 -11.013 1.00 70.94 94 ASN A CA 1
ATOM 710 C C . ASN A 1 94 ? 1.254 -12.291 -9.889 1.00 70.94 94 ASN A C 1
ATOM 712 O O . ASN A 1 94 ? 0.074 -12.577 -9.694 1.00 70.94 94 ASN A O 1
ATOM 716 N N . MET A 1 95 ? 1.901 -11.380 -9.150 1.00 77.19 95 MET A N 1
ATOM 717 C CA . MET A 1 95 ? 1.346 -10.664 -7.992 1.00 77.19 95 MET A CA 1
ATOM 718 C C . MET A 1 95 ? 0.699 -11.593 -6.944 1.00 77.19 95 MET A C 1
ATOM 720 O O . MET A 1 95 ? -0.391 -11.322 -6.443 1.00 77.19 95 MET A O 1
ATOM 724 N N . ASP A 1 96 ? 1.361 -12.699 -6.591 1.00 86.38 96 ASP A N 1
ATOM 725 C CA . ASP A 1 96 ? 0.920 -13.556 -5.485 1.00 86.38 96 ASP A CA 1
ATOM 726 C C . ASP A 1 96 ? 1.073 -12.828 -4.134 1.00 86.38 96 ASP A C 1
ATOM 728 O O . ASP A 1 96 ? 2.183 -12.542 -3.664 1.00 86.38 96 ASP A O 1
ATOM 732 N N . LEU A 1 97 ? -0.063 -12.521 -3.501 1.00 86.88 97 LEU A N 1
ATOM 733 C CA . LEU A 1 97 ? -0.099 -11.810 -2.226 1.00 86.88 97 LEU A CA 1
ATOM 734 C C . LEU A 1 97 ? 0.442 -12.656 -1.065 1.00 86.88 97 LEU A C 1
ATOM 736 O O . LEU A 1 97 ? 1.114 -12.107 -0.201 1.00 86.88 97 LEU A O 1
ATOM 740 N N . SER A 1 98 ? 0.228 -13.974 -1.035 1.00 87.31 98 SER A N 1
ATOM 741 C CA . SER A 1 98 ? 0.768 -14.823 0.041 1.00 87.31 98 SER A CA 1
ATOM 742 C C . SER A 1 98 ? 2.293 -14.919 -0.051 1.00 87.31 98 SER A C 1
ATOM 744 O O . SER A 1 98 ? 2.980 -14.808 0.969 1.00 87.31 98 SER A O 1
ATOM 746 N N . TYR A 1 99 ? 2.839 -15.030 -1.268 1.00 87.38 99 TYR A N 1
ATOM 747 C CA . TYR A 1 99 ? 4.282 -14.915 -1.496 1.00 87.38 99 TYR A CA 1
ATOM 748 C C . TYR A 1 99 ? 4.810 -13.565 -0.999 1.00 87.38 99 TYR A C 1
ATOM 750 O O . TYR A 1 99 ? 5.728 -13.522 -0.175 1.00 87.38 99 TYR A O 1
ATOM 758 N N . THR A 1 100 ? 4.179 -12.476 -1.441 1.00 88.06 100 THR A N 1
ATOM 759 C CA . THR A 1 100 ? 4.575 -11.108 -1.088 1.00 88.06 100 THR A CA 1
ATOM 760 C C . THR A 1 100 ? 4.568 -10.904 0.426 1.00 88.06 100 THR A C 1
ATOM 762 O O . THR A 1 100 ? 5.567 -10.478 1.004 1.00 88.06 100 THR A O 1
ATOM 765 N N . MET A 1 101 ? 3.498 -11.318 1.105 1.00 87.69 101 MET A N 1
ATOM 766 C CA . MET A 1 101 ? 3.370 -11.222 2.560 1.00 87.69 101 MET A CA 1
ATOM 767 C C . MET A 1 101 ? 4.428 -12.039 3.308 1.00 87.69 101 MET A C 1
ATOM 769 O O . MET A 1 101 ? 4.976 -11.564 4.304 1.00 87.69 101 MET A O 1
ATOM 773 N N . SER A 1 102 ? 4.790 -13.228 2.812 1.00 87.12 102 SER A N 1
ATOM 774 C CA . SER A 1 102 ? 5.862 -14.031 3.417 1.00 87.12 102 SER A CA 1
ATOM 775 C C . SER A 1 102 ? 7.218 -13.312 3.396 1.00 87.12 102 SER A C 1
ATOM 777 O O . SER A 1 102 ? 7.984 -13.408 4.355 1.00 87.12 102 SER A O 1
ATOM 779 N N . ARG A 1 103 ? 7.499 -12.533 2.341 1.00 85.38 103 ARG A N 1
ATOM 780 C CA . ARG A 1 103 ? 8.739 -11.755 2.171 1.00 85.38 103 ARG A CA 1
ATOM 781 C C . ARG A 1 103 ? 8.695 -10.423 2.917 1.00 85.38 103 ARG A C 1
ATOM 783 O O . ARG A 1 103 ? 9.721 -9.990 3.441 1.00 85.38 103 ARG A O 1
ATOM 790 N N . LEU A 1 104 ? 7.515 -9.813 3.013 1.00 81.94 104 LEU A N 1
ATOM 791 C CA . LEU A 1 104 ? 7.268 -8.597 3.789 1.00 81.94 104 LEU A CA 1
ATOM 792 C C . LEU A 1 104 ? 7.338 -8.816 5.298 1.00 81.94 104 LEU A C 1
ATOM 794 O O . LEU A 1 104 ? 7.603 -7.863 6.011 1.00 81.94 104 LEU A O 1
ATOM 798 N N . SER A 1 105 ? 7.214 -10.052 5.791 1.00 65.00 105 SER A N 1
ATOM 799 C CA . SER A 1 105 ? 7.527 -10.367 7.195 1.00 65.00 105 SER A CA 1
ATOM 800 C C . SER A 1 105 ? 8.966 -9.999 7.605 1.00 65.00 105 SER A C 1
ATOM 802 O O . SER A 1 105 ? 9.246 -9.847 8.791 1.00 65.00 105 SER A O 1
ATOM 804 N N . ALA A 1 106 ? 9.870 -9.827 6.628 1.00 54.78 106 ALA A N 1
ATOM 805 C CA . ALA A 1 106 ? 11.239 -9.349 6.818 1.00 54.78 106 ALA A CA 1
ATOM 806 C C . ALA A 1 106 ? 11.415 -7.837 6.550 1.00 54.78 106 ALA A C 1
ATOM 808 O O . ALA A 1 106 ? 12.539 -7.338 6.604 1.00 54.78 106 ALA A O 1
ATOM 809 N N . ALA A 1 107 ? 10.345 -7.120 6.201 1.00 57.62 107 ALA A N 1
ATOM 810 C CA . ALA A 1 107 ? 10.304 -5.669 6.064 1.00 57.62 107 ALA A CA 1
ATOM 811 C C . ALA A 1 107 ? 9.545 -5.082 7.264 1.00 57.62 107 ALA A C 1
ATOM 813 O O . ALA A 1 107 ? 8.530 -5.634 7.683 1.00 57.62 107 ALA A O 1
ATOM 814 N N . ASP A 1 108 ? 10.034 -3.981 7.829 1.00 60.94 108 ASP A N 1
ATOM 815 C CA . ASP A 1 108 ? 9.378 -3.339 8.968 1.00 60.94 108 ASP A CA 1
ATOM 816 C C . ASP A 1 108 ? 8.002 -2.789 8.542 1.00 60.94 108 ASP A C 1
ATOM 818 O O . ASP A 1 108 ? 7.903 -1.846 7.750 1.00 60.94 108 ASP A O 1
ATOM 822 N N . GLU A 1 109 ? 6.930 -3.402 9.051 1.00 72.12 109 GLU A N 1
ATOM 823 C CA . GLU A 1 109 ? 5.592 -2.800 9.084 1.00 72.12 109 GLU A CA 1
ATOM 824 C C . GLU A 1 109 ? 5.689 -1.502 9.912 1.00 72.12 109 GLU A C 1
ATOM 826 O O . GLU A 1 109 ? 6.264 -1.523 11.004 1.00 72.12 109 GLU A O 1
ATOM 831 N N . PHE A 1 110 ? 5.191 -0.369 9.403 1.00 68.31 110 PHE A N 1
ATOM 832 C CA . PHE A 1 110 ? 5.354 0.954 10.039 1.00 68.31 110 PHE A CA 1
ATOM 833 C C . PHE A 1 110 ? 4.026 1.681 10.208 1.00 68.31 110 PHE A C 1
ATOM 835 O O . PHE A 1 110 ? 3.116 1.477 9.379 1.00 68.31 110 PHE A O 1
#

Secondary structure (DSSP, 8-state):
-PPPPTT--SEEEEEEEE-TTS-HHHHHHHH--TTSSS---EEEEEETTTEEEEEESS--HHHHHHHHHHHHH-TT-EEEEEEGGGHHHHS-TT--HHHHHHHHTTS-B-

Foldseek 3Di:
DDDDPPPFAQKKKKKWPDDPPDPVVVLCVLQDVCPPNPDHKDKADADPPTGTMIIGHRGDPSSVVSSVVVCVVVVSMWMFMDGNVCCCVQAPPNRDPVSNVVSSVPTDTD

Radius of gyration: 13.18 Å; chains: 1; bounding box: 39×30×26 Å

Sequence (110 aa):
MGAVPDGWSTDDLIVVGIPDHFPIGDLAGLFGSGSESGGWAWPFPPNAEHGSAMYFPRVSTTNCNNAIALRDVYPTLRLFRIATARYDEVVADNMDLSYTMSRLSAADEF

Organism: Pseudozyma antarctica (strain T-34) (NCBI:txid1151754)